Protein AF-A0A7S2ADD3-F1 (afdb_monomer_lite)

InterPro domains:
  IPR003107 HAT (Half-A-TPR) repeat [SM00386] (28-60)
  IPR011990 Tetratricopeptide-like helical domain superfamily [G3DSA:1.25.40.10] (1-109)
  IPR011990 Tetratricopeptide-like helical domain superfamily [SSF48452] (5-63)
  IPR013949 U3 small nucleolar RNA-associated protein 6 [PTHR23271] (2-64)

Sequence (133 aa):
YVLLKAVRVHPREVTFWLLSADRELRCGHFSAARTLLTRALRCEPRNVKLWTEYFRLEMQVAQRRLQMSTVGFQDGPDATKEGTTVWAPARLLLRRGLRRLAARPEACAGLLSVGASCVHQAKAVGVRGGLDE

Secondary structure (DSSP, 8-state):
-HHHHHHHH-TT-HHHHHHHHHHHHHTT-HHHHHHHHHHHHHH-TT-HHHHHHHHHHHHHHHHHHHHHHHTT----TT--STTTSTTHHHHHHHHHHHHHHTT-HHHHHHHHHHHHHHHHHHHHHHGGGSS--

pLDDT: mean 73.89, std 17.21, range [33.66, 92.56]

Organism: NCBI:txid327968

Foldseek 3Di:
DVLVVVCVVPVLDVVSLVVVLVVCVVVVNLVVSLVSLVSSCVNPVQDLVSLQVNLVSLLVQLVVVLVVVVVDDDDPPPCPPPPPPSCVVSVVSLVSSCVSNVVPVVSNVSSVVSVVVSVVVVVVSVVVVPPPD

Radius of gyration: 16.73 Å; chains: 1; bounding box: 37×26×49 Å

Structure (mmCIF, N/CA/C/O backbone):
data_AF-A0A7S2ADD3-F1
#
_entry.id   AF-A0A7S2ADD3-F1
#
loop_
_atom_site.group_PDB
_atom_site.id
_atom_site.type_symbol
_atom_site.label_atom_id
_atom_site.label_alt_id
_atom_site.label_comp_id
_atom_site.label_asym_id
_atom_site.label_entity_id
_atom_site.label_seq_id
_atom_site.pdbx_PDB_ins_code
_atom_site.Cartn_x
_atom_site.Cartn_y
_atom_site.Cartn_z
_atom_site.occupancy
_atom_site.B_iso_or_equiv
_atom_site.auth_seq_id
_atom_site.auth_comp_id
_atom_site.auth_asym_id
_atom_site.auth_atom_id
_atom_site.pdbx_PDB_model_num
ATOM 1 N N . TYR A 1 1 ? -9.964 -8.896 -13.284 1.00 61.97 1 TYR A N 1
ATOM 2 C CA . TYR A 1 1 ? -8.676 -9.619 -13.399 1.00 61.97 1 TYR A CA 1
ATOM 3 C C . TYR A 1 1 ? -7.705 -9.072 -14.450 1.00 61.97 1 TYR A C 1
ATOM 5 O O . TYR A 1 1 ? -6.544 -9.459 -14.407 1.00 61.97 1 TYR A O 1
ATOM 13 N N . VAL A 1 2 ? -8.110 -8.166 -15.353 1.00 82.69 2 VAL A N 1
ATOM 14 C CA . VAL A 1 2 ? -7.213 -7.617 -16.395 1.00 82.69 2 VAL A CA 1
ATOM 15 C C . VAL A 1 2 ? -6.007 -6.872 -15.800 1.00 82.69 2 VAL A C 1
ATOM 17 O O . VAL A 1 2 ? -4.879 -7.128 -16.203 1.00 82.69 2 VAL A O 1
ATOM 20 N N . LEU A 1 3 ? -6.210 -6.054 -14.760 1.00 81.94 3 LEU A N 1
ATOM 21 C CA . LEU A 1 3 ? -5.131 -5.285 -14.118 1.00 81.94 3 LEU A CA 1
ATOM 22 C C . LEU A 1 3 ? -4.061 -6.163 -13.449 1.00 81.94 3 LEU A C 1
ATOM 24 O O . LEU A 1 3 ? -2.871 -5.928 -13.618 1.00 81.94 3 LEU A O 1
ATOM 28 N N . LEU A 1 4 ? -4.463 -7.239 -12.765 1.00 82.62 4 LEU A N 1
ATOM 29 C CA . 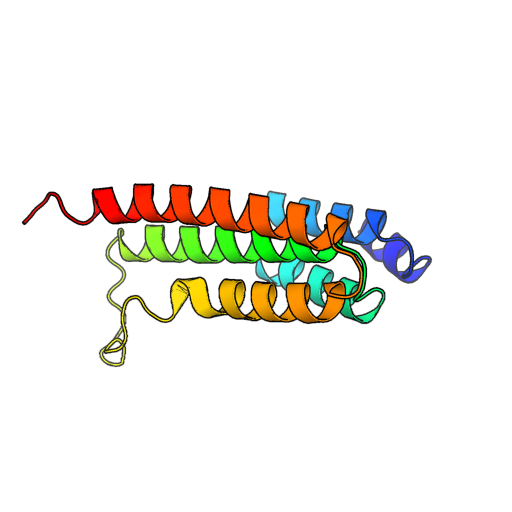LEU A 1 4 ? -3.515 -8.183 -12.160 1.00 82.62 4 LEU A CA 1
ATOM 30 C C . LEU A 1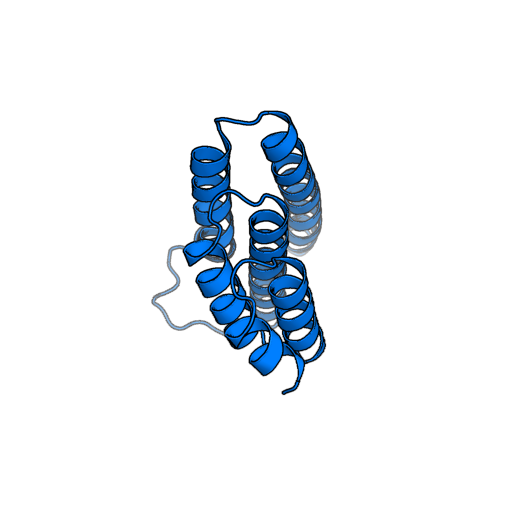 4 ? -2.700 -8.947 -13.210 1.00 82.62 4 LEU A C 1
ATOM 32 O O . LEU A 1 4 ? -1.548 -9.289 -12.954 1.00 82.62 4 LEU A O 1
ATOM 36 N N . LYS A 1 5 ? -3.280 -9.212 -14.389 1.00 85.62 5 LYS A N 1
ATOM 37 C CA . LYS A 1 5 ? -2.531 -9.768 -15.522 1.00 85.62 5 LYS A CA 1
ATOM 38 C C . LYS A 1 5 ? -1.529 -8.739 -16.055 1.00 85.62 5 LYS A C 1
ATOM 40 O O . LYS A 1 5 ? -0.373 -9.094 -16.245 1.00 85.62 5 LYS A O 1
ATOM 45 N N . ALA A 1 6 ? -1.931 -7.474 -16.198 1.00 84.69 6 ALA A N 1
ATOM 46 C CA . ALA A 1 6 ? -1.045 -6.394 -16.642 1.00 84.69 6 ALA A CA 1
ATOM 47 C C . ALA A 1 6 ? 0.169 -6.207 -15.714 1.00 84.69 6 ALA A C 1
ATOM 49 O O . ALA A 1 6 ? 1.291 -6.090 -16.197 1.00 84.69 6 ALA A O 1
ATOM 50 N N . VAL A 1 7 ? -0.031 -6.295 -14.395 1.00 87.31 7 VAL A N 1
ATOM 51 C CA . VAL A 1 7 ? 1.049 -6.243 -13.394 1.00 87.31 7 VAL A CA 1
ATOM 52 C C . VAL A 1 7 ? 2.068 -7.380 -13.559 1.00 87.31 7 VAL A C 1
ATOM 54 O O . VAL A 1 7 ? 3.256 -7.180 -13.319 1.00 87.31 7 VAL A O 1
ATOM 57 N N . ARG A 1 8 ? 1.635 -8.580 -13.972 1.00 84.19 8 ARG A N 1
ATOM 58 C CA . ARG A 1 8 ? 2.552 -9.710 -14.211 1.00 84.19 8 ARG A CA 1
ATOM 59 C C . ARG A 1 8 ? 3.433 -9.487 -15.436 1.00 84.19 8 ARG A C 1
ATOM 61 O O . ARG A 1 8 ? 4.584 -9.902 -15.421 1.00 84.19 8 ARG A O 1
ATOM 68 N N . VAL A 1 9 ? 2.886 -8.851 -16.471 1.00 87.88 9 VAL A N 1
ATOM 69 C CA . VAL A 1 9 ? 3.618 -8.546 -17.709 1.00 87.88 9 VAL A CA 1
ATOM 70 C C . VAL A 1 9 ? 4.550 -7.347 -17.505 1.00 87.88 9 VAL A C 1
ATOM 72 O O . VAL A 1 9 ? 5.693 -7.377 -17.947 1.00 87.88 9 VAL A O 1
ATOM 75 N N . HIS A 1 10 ? 4.102 -6.324 -16.770 1.00 86.00 10 HIS A N 1
ATOM 76 C CA . HIS A 1 10 ? 4.849 -5.085 -16.541 1.00 86.00 10 HIS A CA 1
ATOM 77 C C . HIS A 1 10 ? 4.983 -4.770 -15.038 1.00 86.00 10 HIS A C 1
ATOM 79 O O . HIS A 1 10 ? 4.354 -3.837 -14.538 1.00 86.00 10 HIS A O 1
ATOM 85 N N . PRO A 1 11 ? 5.827 -5.504 -14.286 1.00 83.19 11 PRO A N 1
ATOM 86 C CA . PRO A 1 11 ? 5.927 -5.349 -12.831 1.00 83.19 11 PRO A CA 1
ATOM 87 C C . PRO A 1 11 ? 6.627 -4.056 -12.390 1.00 83.19 11 PRO A C 1
ATOM 89 O O . PRO A 1 11 ? 6.499 -3.660 -11.233 1.00 83.19 11 PRO A O 1
ATOM 92 N N . ARG A 1 12 ? 7.372 -3.405 -13.292 1.00 84.25 12 ARG A N 1
ATOM 93 C CA . ARG A 1 12 ? 8.065 -2.131 -13.033 1.00 84.25 12 ARG A CA 1
ATOM 94 C C . ARG A 1 12 ? 7.145 -0.919 -13.140 1.00 84.25 12 ARG A C 1
ATOM 96 O O . ARG A 1 12 ? 7.457 0.131 -12.588 1.00 84.25 12 ARG A O 1
ATOM 103 N N . GLU A 1 13 ? 6.022 -1.062 -13.838 1.00 89.31 13 GLU A N 1
ATOM 104 C CA . GLU A 1 13 ? 5.107 0.043 -14.072 1.00 89.31 13 GLU A CA 1
ATOM 105 C C . GLU A 1 13 ? 4.201 0.243 -12.851 1.00 89.31 13 GLU A C 1
ATOM 107 O O . GLU A 1 13 ? 3.342 -0.580 -12.523 1.00 89.31 13 GLU A O 1
ATOM 112 N N . VAL A 1 14 ? 4.422 1.348 -12.141 1.00 89.00 14 VAL A N 1
ATOM 113 C CA . VAL A 1 14 ? 3.786 1.616 -10.845 1.00 89.00 14 VAL A CA 1
ATOM 114 C C . VAL A 1 14 ? 2.299 1.939 -10.986 1.00 89.00 14 VAL A C 1
ATOM 116 O O . VAL A 1 14 ? 1.519 1.621 -10.086 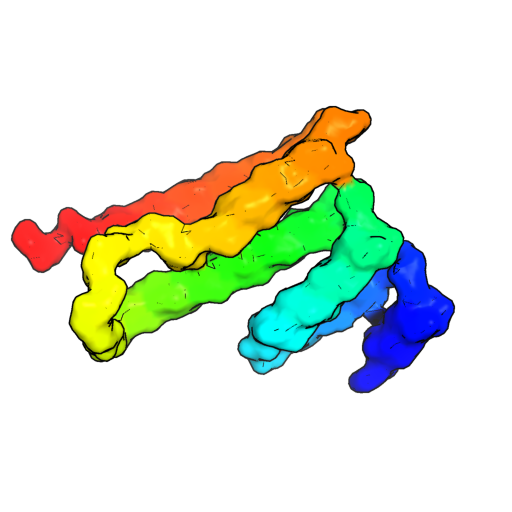1.00 89.00 14 VAL A O 1
ATOM 119 N N . THR A 1 15 ? 1.872 2.505 -12.115 1.00 90.69 15 THR A N 1
ATOM 120 C CA . THR A 1 15 ? 0.457 2.841 -12.346 1.00 90.69 15 THR A CA 1
ATOM 121 C C . THR A 1 15 ? -0.468 1.625 -12.267 1.00 90.69 15 THR A C 1
ATOM 123 O O . THR A 1 15 ? -1.527 1.716 -11.644 1.00 90.69 15 THR A O 1
ATOM 126 N N . PHE A 1 16 ? -0.064 0.462 -12.789 1.00 91.75 16 PHE A N 1
ATOM 127 C CA . PHE A 1 16 ? -0.887 -0.753 -12.709 1.00 91.75 16 PHE A CA 1
ATOM 128 C C . PHE A 1 16 ? -1.055 -1.267 -11.276 1.00 91.75 16 PHE A C 1
ATOM 130 O O . PHE A 1 16 ? -2.131 -1.757 -10.918 1.00 91.75 16 PHE A O 1
ATOM 137 N N . TRP A 1 17 ? -0.022 -1.130 -10.441 1.00 92.25 17 TRP A N 1
ATOM 138 C CA . TRP A 1 17 ? -0.096 -1.477 -9.021 1.00 92.25 17 TRP A CA 1
ATOM 139 C C . TRP A 1 17 ? -1.058 -0.563 -8.268 1.00 92.25 17 TRP A C 1
ATOM 141 O O . TRP A 1 17 ? -1.900 -1.058 -7.519 1.00 92.25 17 TRP A O 1
ATOM 151 N N . LEU A 1 18 ? -0.960 0.748 -8.505 1.00 91.56 18 LEU A N 1
ATOM 152 C CA . LEU A 1 18 ? -1.830 1.747 -7.884 1.00 91.56 18 LEU A CA 1
ATOM 153 C C . LEU A 1 18 ? -3.291 1.526 -8.282 1.00 91.56 18 LEU A C 1
ATOM 155 O O . LEU A 1 18 ? -4.145 1.420 -7.409 1.00 91.56 18 LEU A O 1
ATOM 159 N N . LEU A 1 19 ? -3.569 1.360 -9.578 1.00 92.38 19 LEU A N 1
ATOM 160 C CA . LEU A 1 19 ? -4.925 1.141 -10.084 1.00 92.38 19 LEU A CA 1
ATOM 161 C C . LEU A 1 19 ? -5.531 -0.177 -9.570 1.00 92.38 19 LEU A C 1
ATOM 163 O O . LEU A 1 19 ? -6.720 -0.249 -9.265 1.00 92.38 19 LEU A O 1
ATOM 167 N N . SER A 1 20 ? -4.710 -1.225 -9.439 1.00 91.69 20 SER A N 1
ATOM 168 C CA . SER A 1 20 ? -5.151 -2.496 -8.850 1.00 91.69 20 SER A CA 1
ATOM 169 C C . SER A 1 20 ? -5.480 -2.349 -7.365 1.00 91.69 20 SER A C 1
ATOM 171 O O . SER A 1 20 ? -6.512 -2.848 -6.923 1.00 91.69 20 SER A O 1
ATOM 173 N N . ALA A 1 21 ? -4.621 -1.673 -6.597 1.00 92.00 21 ALA A N 1
ATOM 174 C CA . ALA A 1 21 ? -4.834 -1.453 -5.170 1.00 92.00 21 ALA A CA 1
ATOM 175 C C . ALA A 1 21 ? -6.060 -0.569 -4.908 1.00 92.00 21 ALA A C 1
ATOM 177 O O . ALA A 1 21 ? -6.881 -0.900 -4.059 1.00 92.00 21 ALA A O 1
ATOM 178 N N . ASP A 1 22 ? -6.218 0.503 -5.678 1.00 91.56 22 ASP A N 1
ATOM 179 C CA . ASP A 1 22 ? -7.363 1.403 -5.616 1.00 91.56 22 ASP A CA 1
ATOM 180 C C . ASP A 1 22 ? -8.685 0.678 -5.929 1.00 91.56 22 ASP A C 1
ATOM 182 O O . ASP A 1 22 ? -9.664 0.831 -5.199 1.00 91.56 22 ASP A O 1
ATOM 186 N N . ARG A 1 23 ? -8.706 -0.209 -6.932 1.00 92.56 23 ARG A N 1
ATOM 187 C CA . ARG A 1 23 ? -9.873 -1.063 -7.195 1.00 92.56 23 ARG A CA 1
ATOM 188 C C . ARG A 1 23 ? -10.226 -1.944 -5.994 1.00 92.56 23 ARG A C 1
ATOM 190 O O . ARG A 1 23 ? -11.396 -2.020 -5.634 1.00 92.56 23 ARG A O 1
ATOM 197 N N . GLU A 1 24 ? -9.241 -2.597 -5.375 1.00 90.94 24 GLU A N 1
ATOM 198 C CA . GLU A 1 24 ? -9.482 -3.427 -4.184 1.00 90.94 24 GLU A CA 1
ATOM 199 C C . GLU A 1 24 ? -9.961 -2.592 -2.986 1.00 90.94 24 GLU A C 1
ATOM 201 O O . GLU A 1 24 ? -10.831 -3.040 -2.240 1.00 90.94 24 GLU A O 1
ATOM 206 N N . LEU A 1 25 ? -9.465 -1.359 -2.830 1.00 89.62 25 LEU A N 1
ATOM 207 C CA . LEU A 1 25 ? -9.941 -0.425 -1.806 1.00 89.62 25 LEU A CA 1
ATOM 208 C C . LEU A 1 25 ? -11.404 -0.025 -2.025 1.00 89.62 25 LEU A C 1
ATOM 210 O O . LEU A 1 25 ? -12.177 -0.036 -1.069 1.00 89.62 25 LEU A O 1
ATOM 214 N N . ARG A 1 26 ? -11.814 0.258 -3.270 1.00 89.62 26 ARG A N 1
ATOM 215 C CA . ARG A 1 26 ? -13.223 0.545 -3.605 1.00 89.62 26 ARG A CA 1
ATOM 216 C C . ARG A 1 26 ? -14.141 -0.647 -3.330 1.00 89.62 26 ARG A C 1
ATOM 218 O O . ARG A 1 26 ? -15.284 -0.450 -2.937 1.00 89.62 26 ARG A O 1
ATOM 225 N N . CYS A 1 27 ? -13.640 -1.872 -3.495 1.00 88.94 27 CYS A N 1
ATOM 226 C CA . CYS A 1 27 ? -14.358 -3.094 -3.123 1.00 88.94 27 CYS A CA 1
ATOM 227 C C . CYS A 1 27 ? -14.345 -3.381 -1.608 1.00 88.94 27 CYS A C 1
ATOM 229 O O . CYS A 1 27 ? -14.986 -4.329 -1.168 1.00 88.94 27 CYS A O 1
ATOM 231 N N . GLY A 1 28 ? -13.620 -2.598 -0.801 1.00 87.00 28 GLY A N 1
ATOM 232 C CA . GLY A 1 28 ? -13.489 -2.814 0.642 1.00 87.00 28 GLY A CA 1
ATOM 233 C C . GLY A 1 28 ? -12.500 -3.919 1.038 1.00 87.00 28 GLY A C 1
ATOM 234 O O . GLY A 1 28 ? -12.424 -4.284 2.213 1.00 87.00 28 GLY A O 1
ATOM 235 N N . HIS A 1 29 ? -11.705 -4.444 0.103 1.00 90.31 29 HIS A N 1
ATOM 236 C CA . HIS A 1 29 ? -10.730 -5.509 0.351 1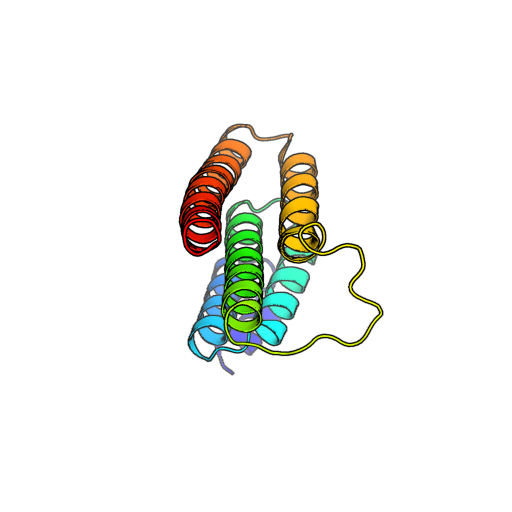.00 90.31 29 HIS A CA 1
ATOM 237 C C . HIS A 1 29 ? -9.363 -4.959 0.799 1.00 90.31 29 HIS A C 1
ATOM 239 O O . HIS A 1 29 ? -8.352 -5.054 0.095 1.00 90.31 29 HIS A O 1
ATOM 245 N N . PHE A 1 30 ? -9.292 -4.415 2.017 1.00 88.50 30 PHE A N 1
ATOM 246 C CA . PHE A 1 30 ? -8.061 -3.809 2.556 1.00 88.50 30 PHE A CA 1
ATOM 247 C C . PHE A 1 30 ? -6.873 -4.785 2.650 1.00 88.50 30 PHE A C 1
ATOM 249 O O . PHE A 1 30 ? -5.726 -4.392 2.437 1.00 88.50 30 PHE A O 1
ATOM 256 N N . SER A 1 31 ? -7.121 -6.067 2.938 1.00 88.31 31 SER A N 1
ATOM 257 C CA . SER A 1 31 ? -6.082 -7.108 3.020 1.00 88.31 31 SER A CA 1
ATOM 258 C C . SER A 1 31 ? -5.447 -7.414 1.656 1.00 88.31 31 SER A C 1
ATOM 260 O O . SER A 1 31 ? -4.220 -7.544 1.547 1.00 88.31 31 SER A O 1
ATOM 262 N N . ALA A 1 32 ? -6.266 -7.477 0.603 1.00 89.12 32 ALA A N 1
ATOM 263 C CA . ALA A 1 32 ? -5.815 -7.671 -0.771 1.00 89.12 32 ALA A CA 1
ATOM 264 C C . ALA A 1 32 ? -5.011 -6.456 -1.253 1.00 89.12 32 ALA A C 1
ATOM 266 O O . ALA A 1 32 ? -3.887 -6.617 -1.739 1.00 89.12 32 ALA A O 1
ATOM 267 N N . ALA A 1 33 ? -5.523 -5.243 -1.020 1.00 90.81 33 ALA A N 1
ATOM 268 C CA . ALA A 1 33 ? -4.823 -4.001 -1.341 1.00 90.81 33 ALA A CA 1
ATOM 269 C C . ALA A 1 33 ? -3.471 -3.887 -0.604 1.00 90.81 33 ALA A C 1
ATOM 271 O O . ALA A 1 33 ? -2.455 -3.563 -1.226 1.00 90.81 33 ALA A O 1
ATOM 272 N N . ARG A 1 34 ? -3.408 -4.264 0.685 1.00 91.75 34 ARG A N 1
ATOM 273 C CA . ARG A 1 34 ? -2.155 -4.312 1.465 1.00 91.75 34 ARG A CA 1
ATOM 274 C C . ARG A 1 34 ? -1.135 -5.260 0.837 1.00 91.75 34 ARG A C 1
ATOM 276 O O . ARG A 1 34 ? 0.044 -4.919 0.715 1.00 91.75 34 ARG A O 1
ATOM 283 N N . THR A 1 35 ? -1.582 -6.440 0.412 1.00 91.56 35 THR A N 1
ATOM 284 C CA . THR A 1 35 ? -0.718 -7.444 -0.225 1.00 91.56 35 THR A CA 1
ATOM 285 C C . THR A 1 35 ? -0.196 -6.952 -1.576 1.00 91.56 35 THR A C 1
ATOM 287 O O . THR A 1 35 ? 0.988 -7.130 -1.875 1.00 91.56 35 THR A O 1
ATOM 290 N N . LEU A 1 36 ? -1.041 -6.296 -2.377 1.00 91.69 36 LEU A N 1
ATOM 291 C CA . LEU A 1 36 ? -0.649 -5.710 -3.662 1.00 91.69 36 LEU A CA 1
ATOM 292 C C . LEU A 1 36 ? 0.389 -4.601 -3.491 1.00 91.69 36 LEU A C 1
ATOM 294 O O . LEU A 1 36 ? 1.436 -4.654 -4.133 1.00 91.69 36 LEU A O 1
ATOM 298 N N . LEU A 1 37 ? 0.157 -3.655 -2.581 1.00 91.25 37 LEU A N 1
ATOM 299 C CA . LEU A 1 37 ? 1.097 -2.562 -2.317 1.00 91.25 37 LEU A CA 1
ATOM 300 C C . LEU A 1 37 ? 2.410 -3.068 -1.706 1.00 91.25 37 LEU A C 1
ATOM 302 O 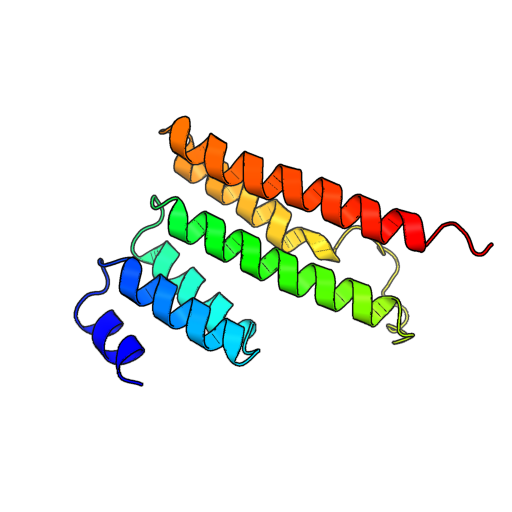O . LEU A 1 37 ? 3.485 -2.606 -2.081 1.00 91.25 37 LEU A O 1
ATOM 306 N N . THR A 1 38 ? 2.360 -4.089 -0.845 1.00 91.19 38 THR A N 1
ATOM 307 C CA . THR A 1 38 ? 3.575 -4.731 -0.315 1.00 91.19 38 THR A CA 1
ATOM 308 C C . THR A 1 38 ? 4.404 -5.372 -1.428 1.00 91.19 38 THR A C 1
ATOM 310 O O . THR A 1 38 ? 5.632 -5.278 -1.406 1.00 91.19 38 THR A O 1
ATOM 313 N N . ARG A 1 39 ? 3.760 -6.017 -2.410 1.00 91.69 39 ARG A N 1
ATOM 314 C CA . ARG A 1 39 ? 4.446 -6.572 -3.589 1.00 91.69 39 ARG A CA 1
ATOM 315 C C . ARG A 1 39 ? 5.027 -5.463 -4.464 1.00 91.69 39 ARG A C 1
ATOM 317 O O . ARG A 1 39 ? 6.203 -5.541 -4.804 1.00 91.69 39 ARG A O 1
ATOM 324 N N . ALA A 1 40 ? 4.262 -4.406 -4.725 1.00 91.00 40 ALA A N 1
ATOM 325 C CA . ALA A 1 40 ? 4.731 -3.246 -5.478 1.00 91.00 40 ALA A CA 1
ATOM 326 C C . ALA A 1 40 ? 5.983 -2.614 -4.840 1.00 91.00 40 ALA A C 1
ATOM 328 O O . ALA A 1 40 ? 6.959 -2.340 -5.530 1.00 91.00 40 ALA A O 1
ATOM 329 N N . LEU A 1 41 ? 6.009 -2.478 -3.509 1.00 89.75 41 LEU A N 1
ATOM 330 C CA . LEU A 1 41 ? 7.158 -1.960 -2.755 1.00 89.75 41 LEU A CA 1
ATOM 331 C C . LEU A 1 41 ? 8.381 -2.892 -2.742 1.00 89.75 41 LEU A C 1
ATOM 333 O O . LEU A 1 41 ? 9.481 -2.437 -2.418 1.00 89.75 41 LEU A O 1
ATOM 337 N N . ARG A 1 42 ? 8.218 -4.189 -3.041 1.00 88.75 42 ARG A N 1
ATOM 338 C CA . ARG A 1 42 ? 9.354 -5.101 -3.272 1.00 88.75 42 ARG A CA 1
ATOM 339 C C . ARG A 1 42 ? 9.967 -4.872 -4.650 1.00 88.75 42 ARG A C 1
ATOM 341 O O . ARG A 1 42 ? 11.182 -4.963 -4.765 1.00 88.75 42 ARG A O 1
ATOM 348 N N . CYS A 1 43 ? 9.142 -4.569 -5.652 1.00 88.38 43 CYS A N 1
ATOM 349 C CA . CYS A 1 43 ? 9.596 -4.261 -7.006 1.00 88.38 43 CYS A CA 1
ATOM 350 C C . CYS A 1 43 ? 10.254 -2.879 -7.077 1.00 88.38 43 CYS A C 1
ATOM 352 O O . CYS A 1 43 ? 11.383 -2.779 -7.541 1.00 88.38 43 CYS A O 1
ATOM 354 N N . GLU A 1 44 ? 9.581 -1.841 -6.571 1.00 86.81 44 GLU A N 1
ATOM 355 C CA . GLU A 1 44 ? 10.062 -0.459 -6.629 1.00 86.81 44 GLU A CA 1
ATOM 356 C C . GLU A 1 44 ? 9.978 0.222 -5.247 1.00 86.81 44 GLU A C 1
ATOM 358 O O . GLU A 1 44 ? 9.036 0.961 -4.944 1.00 86.81 44 GLU A O 1
ATOM 363 N N . PRO A 1 45 ? 10.968 -0.004 -4.362 1.00 84.94 45 PRO A N 1
ATOM 364 C CA . PRO A 1 45 ? 10.948 0.517 -2.996 1.00 84.94 45 PRO A CA 1
ATOM 365 C C . PRO A 1 45 ? 11.186 2.029 -2.905 1.00 84.94 45 PRO A C 1
ATOM 367 O O . PRO A 1 45 ? 11.050 2.581 -1.812 1.00 84.94 45 PRO A O 1
ATOM 370 N N . ARG A 1 46 ? 11.588 2.686 -3.999 1.00 82.25 46 ARG A N 1
ATOM 371 C CA . ARG A 1 46 ? 11.940 4.115 -4.039 1.00 82.25 46 ARG A CA 1
ATOM 372 C C . ARG A 1 46 ? 10.809 5.001 -4.561 1.00 82.25 46 ARG A C 1
ATOM 374 O O . ARG A 1 46 ? 10.953 6.221 -4.558 1.00 82.25 46 ARG A O 1
ATOM 381 N N . ASN A 1 47 ? 9.689 4.429 -5.005 1.00 86.38 47 ASN A N 1
ATOM 382 C CA . ASN A 1 47 ? 8.593 5.229 -5.537 1.00 86.38 47 ASN A CA 1
ATOM 383 C C . ASN A 1 47 ? 7.729 5.814 -4.412 1.00 86.38 47 ASN A C 1
ATOM 385 O O . ASN A 1 47 ? 7.092 5.090 -3.649 1.00 86.38 47 ASN A O 1
ATOM 389 N N . VAL A 1 48 ? 7.675 7.143 -4.354 1.00 85.44 48 VAL A N 1
ATOM 390 C CA . VAL A 1 48 ? 6.916 7.913 -3.358 1.00 85.44 48 VAL A CA 1
ATOM 391 C C . VAL A 1 48 ? 5.428 7.600 -3.410 1.00 85.44 48 VAL A C 1
ATOM 393 O O . VAL A 1 48 ? 4.815 7.392 -2.371 1.00 85.44 48 VAL A O 1
ATOM 396 N N . LYS A 1 49 ? 4.851 7.505 -4.615 1.00 87.25 49 LYS A N 1
ATOM 397 C CA . LYS A 1 49 ? 3.407 7.306 -4.798 1.00 87.25 49 LYS A CA 1
ATOM 398 C C . LYS A 1 49 ? 2.940 5.993 -4.166 1.00 87.25 49 LYS A C 1
ATOM 400 O O . LYS A 1 49 ? 1.895 5.965 -3.529 1.00 87.25 49 LYS A O 1
ATOM 405 N N . LEU A 1 50 ? 3.747 4.930 -4.267 1.00 89.06 50 LEU A N 1
ATOM 406 C CA . LEU A 1 50 ? 3.459 3.647 -3.614 1.00 89.06 50 LEU A CA 1
ATOM 407 C C . LEU A 1 50 ? 3.467 3.762 -2.091 1.00 89.06 50 LEU A C 1
ATOM 409 O O . LEU A 1 50 ? 2.583 3.218 -1.435 1.00 89.06 50 LEU A O 1
ATOM 413 N N . TRP A 1 51 ? 4.447 4.469 -1.526 1.00 88.56 51 TRP A N 1
ATOM 414 C CA . TRP A 1 51 ? 4.501 4.700 -0.083 1.00 88.56 51 TRP A CA 1
ATOM 415 C C . TRP A 1 51 ? 3.321 5.536 0.405 1.00 88.56 51 TRP A C 1
ATOM 417 O O . TRP A 1 51 ? 2.755 5.215 1.448 1.00 88.56 51 TRP A O 1
ATOM 427 N N . THR A 1 52 ? 2.927 6.561 -0.352 1.00 86.44 52 THR A N 1
ATOM 428 C CA . THR A 1 52 ? 1.801 7.431 -0.004 1.00 86.44 52 THR A CA 1
ATOM 429 C C . THR A 1 52 ? 0.482 6.667 -0.005 1.00 86.44 52 THR A C 1
ATOM 431 O O . THR A 1 52 ? -0.257 6.742 0.976 1.00 86.44 52 THR A O 1
ATOM 434 N N . GLU A 1 53 ? 0.207 5.876 -1.046 1.00 88.81 53 GLU A N 1
ATOM 435 C CA . GLU A 1 53 ? -1.007 5.051 -1.085 1.00 88.81 53 GLU A CA 1
ATOM 436 C C . GLU A 1 53 ? -1.002 3.961 -0.012 1.00 88.81 53 GLU A C 1
ATOM 438 O O . GLU A 1 53 ? -2.029 3.686 0.608 1.00 88.81 53 GLU A O 1
ATOM 443 N N . TYR A 1 54 ? 0.160 3.374 0.280 1.00 88.88 54 TYR A N 1
ATOM 444 C CA . TYR A 1 54 ? 0.261 2.374 1.338 1.00 88.88 54 TYR A CA 1
ATOM 445 C C . TYR A 1 54 ? 0.015 2.960 2.727 1.00 88.88 54 TYR A C 1
ATOM 447 O O . TYR A 1 54 ? -0.685 2.363 3.544 1.00 88.88 54 TYR A O 1
ATOM 455 N N . PHE A 1 55 ? 0.529 4.162 2.976 1.00 86.44 55 PHE A N 1
ATOM 456 C CA . PHE A 1 55 ? 0.244 4.893 4.202 1.00 86.44 55 PHE A CA 1
ATOM 457 C C . PHE A 1 55 ? -1.243 5.263 4.303 1.00 86.44 55 PHE A C 1
ATOM 459 O O . PHE A 1 55 ? -1.858 5.020 5.341 1.00 86.44 55 PHE A O 1
ATOM 466 N N . ARG A 1 56 ? -1.852 5.763 3.219 1.00 85.25 56 ARG A N 1
ATOM 467 C CA . ARG A 1 56 ? -3.292 6.073 3.155 1.00 85.25 56 ARG A CA 1
ATOM 468 C C . ARG A 1 56 ? -4.157 4.844 3.461 1.00 85.25 56 ARG A C 1
ATOM 470 O O . ARG A 1 56 ? -5.121 4.961 4.217 1.00 85.25 56 ARG A O 1
ATOM 477 N N . LEU A 1 57 ? -3.797 3.673 2.933 1.00 88.00 57 LEU A N 1
ATOM 478 C CA . LEU A 1 57 ? -4.483 2.411 3.227 1.00 88.00 57 LEU A CA 1
ATOM 479 C C . LEU A 1 57 ? -4.447 2.081 4.721 1.00 88.00 57 LEU A C 1
ATOM 481 O O . LEU A 1 57 ? -5.489 1.816 5.319 1.00 88.00 57 LEU A O 1
ATOM 485 N N . GLU A 1 58 ? -3.264 2.093 5.338 1.00 86.06 58 GLU A N 1
ATOM 486 C CA . GLU A 1 58 ? -3.130 1.777 6.767 1.00 86.06 58 GLU A CA 1
ATOM 487 C C . GLU A 1 58 ? -3.889 2.764 7.644 1.00 86.06 58 GLU A C 1
ATOM 489 O O . GLU A 1 58 ? -4.459 2.379 8.664 1.00 86.06 58 GLU A O 1
ATOM 494 N N . MET A 1 59 ? -3.945 4.022 7.212 1.00 81.12 59 MET A N 1
ATOM 495 C CA . MET A 1 59 ? -4.707 5.052 7.894 1.00 81.12 59 MET A CA 1
ATOM 496 C C . MET A 1 59 ? -6.211 4.761 7.878 1.00 81.12 59 MET A C 1
ATOM 498 O O . MET A 1 59 ? -6.856 4.833 8.922 1.00 81.12 59 MET A O 1
ATOM 502 N N . GLN A 1 60 ? -6.766 4.361 6.732 1.00 83.00 60 GLN A N 1
ATOM 503 C CA . GLN A 1 60 ? -8.177 3.969 6.632 1.00 83.00 60 GLN A CA 1
ATOM 504 C C . GLN A 1 60 ? -8.495 2.732 7.481 1.00 83.00 60 GLN A C 1
ATOM 506 O O . GLN A 1 60 ? -9.539 2.678 8.131 1.00 83.00 60 GLN A O 1
ATOM 511 N N . VAL A 1 61 ? -7.589 1.749 7.512 1.00 83.88 61 VAL A N 1
ATOM 512 C CA . VAL A 1 61 ? -7.746 0.543 8.342 1.00 83.88 61 VAL A CA 1
ATOM 513 C C . VAL A 1 61 ? -7.748 0.902 9.826 1.00 83.88 61 VAL A C 1
ATOM 515 O O . VAL A 1 61 ? -8.597 0.423 10.574 1.00 83.88 61 VAL A O 1
ATOM 518 N N . ALA A 1 62 ? -6.818 1.750 10.254 1.00 79.88 62 ALA A N 1
ATOM 519 C CA . ALA A 1 62 ? -6.734 2.207 11.632 1.00 79.88 62 ALA A CA 1
ATOM 520 C C . ALA A 1 62 ? -7.948 3.063 12.030 1.00 79.88 62 ALA A C 1
ATOM 522 O O . ALA A 1 62 ? -8.525 2.832 13.089 1.00 79.88 62 ALA A O 1
ATOM 523 N N . GLN A 1 63 ? -8.417 3.962 11.160 1.00 77.88 63 GLN A N 1
ATOM 524 C CA . GLN A 1 63 ? -9.637 4.737 11.399 1.00 77.88 63 GLN A CA 1
ATOM 525 C C . GLN A 1 63 ? -10.874 3.840 11.521 1.00 77.88 63 GLN A C 1
ATOM 527 O O . GLN A 1 63 ? -11.674 4.031 12.432 1.00 77.88 63 GLN A O 1
ATOM 532 N N . ARG A 1 64 ? -11.019 2.834 10.649 1.00 78.56 64 ARG A N 1
ATOM 533 C CA . ARG A 1 64 ? -12.118 1.863 10.739 1.00 78.56 64 ARG A CA 1
ATOM 534 C C . ARG A 1 64 ? -12.063 1.071 12.045 1.00 78.56 64 ARG A C 1
ATOM 536 O O . ARG A 1 64 ? -13.101 0.855 12.655 1.00 78.56 64 ARG A O 1
ATOM 543 N N . ARG A 1 65 ? -10.867 0.660 12.485 1.00 74.81 65 ARG A N 1
ATOM 544 C CA . ARG A 1 65 ? -10.686 -0.013 13.782 1.00 74.81 65 ARG A CA 1
ATOM 545 C C . ARG A 1 65 ? -11.126 0.872 14.943 1.00 74.81 65 ARG A C 1
ATOM 547 O O . ARG A 1 65 ? -11.822 0.380 15.813 1.00 74.81 65 ARG A O 1
ATOM 554 N N . LEU A 1 66 ? -10.779 2.160 14.916 1.00 72.88 66 LEU A N 1
ATOM 555 C CA . LEU A 1 66 ? -11.218 3.110 15.943 1.00 72.88 66 LEU A CA 1
ATOM 556 C C . LEU A 1 66 ? -12.733 3.322 15.936 1.00 72.88 66 LEU A C 1
ATOM 558 O O . LEU A 1 66 ? -13.356 3.328 16.987 1.00 72.88 66 LEU A O 1
ATOM 562 N N . GLN A 1 67 ? -13.341 3.464 14.757 1.00 69.56 67 GLN A N 1
ATOM 563 C CA . GLN A 1 67 ? -14.800 3.554 14.654 1.00 69.56 67 GLN A CA 1
ATOM 564 C C . GLN A 1 67 ? -15.471 2.300 15.219 1.00 69.56 67 GLN A C 1
ATOM 566 O O . GLN A 1 67 ? -16.481 2.404 15.902 1.00 69.56 67 GLN A O 1
ATOM 571 N N . MET A 1 68 ? -14.891 1.124 14.971 1.00 61.84 68 MET A N 1
ATOM 572 C CA . MET A 1 68 ? -15.406 -0.135 15.497 1.00 61.84 68 MET A CA 1
ATOM 573 C C . MET A 1 68 ? -15.213 -0.265 17.013 1.00 61.84 68 MET A C 1
ATOM 575 O O . MET A 1 68 ? -16.108 -0.774 17.669 1.00 61.84 68 MET A O 1
ATOM 579 N N . SER A 1 69 ? -14.118 0.250 17.587 1.00 59.84 69 SER A N 1
ATOM 580 C CA . SER A 1 69 ? -13.951 0.287 19.049 1.00 59.84 69 SER A CA 1
ATOM 581 C C . SER A 1 69 ? -14.926 1.255 19.726 1.00 59.84 69 SER A C 1
ATOM 583 O O . SER A 1 69 ? -15.374 0.986 20.832 1.00 59.84 69 SER A O 1
ATOM 585 N N . THR A 1 70 ? -15.304 2.357 19.066 1.00 57.50 70 THR A N 1
ATOM 586 C CA . THR A 1 70 ? -16.367 3.252 19.564 1.00 57.50 70 THR A CA 1
ATOM 587 C C . THR A 1 70 ? -17.746 2.579 19.518 1.00 57.50 70 THR A C 1
ATOM 589 O O . THR A 1 70 ? -18.599 2.864 20.350 1.00 57.50 70 THR A O 1
ATOM 592 N N . VAL A 1 71 ? -17.962 1.642 18.588 1.00 55.62 71 VAL A N 1
ATOM 593 C CA . VAL A 1 71 ? -19.159 0.786 18.522 1.00 55.62 71 VAL A CA 1
ATOM 594 C C . VAL A 1 71 ? -18.903 -0.517 19.296 1.00 55.62 71 VAL A C 1
ATOM 596 O O . VAL A 1 71 ? -18.889 -1.598 18.723 1.00 55.62 71 VAL A O 1
ATOM 599 N N . GLY A 1 72 ? -18.652 -0.401 20.604 1.00 45.34 72 GLY A N 1
ATOM 600 C CA . GLY A 1 72 ? -18.827 -1.455 21.617 1.00 45.34 72 GLY A CA 1
ATOM 601 C C . GLY A 1 72 ? -18.500 -2.912 21.246 1.00 45.34 72 GLY A C 1
ATOM 602 O O . GLY A 1 72 ? -19.295 -3.795 21.562 1.00 45.34 72 GLY A O 1
ATOM 603 N N . PHE A 1 73 ? -17.359 -3.201 20.614 1.00 41.22 73 PHE A N 1
ATOM 604 C CA . PHE A 1 73 ? -16.823 -4.565 20.571 1.00 41.22 73 PHE A CA 1
ATOM 605 C C . PHE A 1 73 ? -15.897 -4.744 21.777 1.00 41.22 73 PHE A C 1
ATOM 607 O O . PHE A 1 73 ? -14.815 -4.165 21.808 1.00 41.22 73 PHE A O 1
ATOM 614 N N . GLN A 1 74 ? -16.352 -5.487 22.791 1.00 40.69 74 GLN A N 1
ATOM 615 C CA . GLN A 1 74 ? -15.523 -5.832 23.946 1.00 40.69 74 GLN A CA 1
ATOM 616 C C . GLN A 1 74 ? -14.368 -6.721 23.473 1.00 40.69 74 GLN A C 1
ATOM 618 O O . GLN A 1 74 ? -14.566 -7.895 23.157 1.00 40.69 74 GLN A O 1
ATOM 623 N N . ASP A 1 75 ? -13.167 -6.152 23.401 1.00 40.03 75 ASP A N 1
ATOM 624 C CA . ASP A 1 75 ? -11.945 -6.937 23.289 1.00 40.03 75 ASP A CA 1
ATOM 625 C C . ASP A 1 75 ? -11.728 -7.682 24.619 1.00 40.03 75 ASP A C 1
ATOM 627 O O . ASP A 1 75 ? -11.887 -7.126 25.705 1.00 40.03 75 ASP A O 1
ATOM 631 N N . GLY A 1 76 ? -11.411 -8.977 24.535 1.00 36.50 76 GLY A N 1
ATOM 632 C CA . GLY A 1 76 ? -11.089 -9.806 25.698 1.00 36.50 76 GLY A CA 1
ATOM 633 C C . GLY A 1 76 ? -9.881 -9.274 26.495 1.00 36.50 76 GLY A C 1
ATOM 634 O O . GLY A 1 76 ? -9.137 -8.428 25.997 1.00 36.50 76 GLY A O 1
ATOM 635 N N . PRO A 1 77 ? -9.647 -9.793 27.717 1.00 39.38 77 PRO A N 1
ATOM 636 C CA . PRO A 1 77 ? -8.822 -9.179 28.774 1.00 39.38 77 PRO A CA 1
ATOM 637 C C . PRO A 1 77 ? -7.310 -8.992 28.500 1.00 39.38 77 PRO A C 1
ATOM 639 O O . PRO A 1 77 ? -6.571 -8.625 29.411 1.00 39.38 77 PRO A O 1
ATOM 642 N N . ASP A 1 78 ? -6.834 -9.144 27.264 1.00 39.88 78 ASP A N 1
ATOM 643 C CA . ASP A 1 78 ? -5.449 -8.837 26.870 1.00 39.88 78 ASP A CA 1
ATOM 644 C C . ASP A 1 78 ? -5.255 -7.384 26.389 1.00 39.88 78 ASP A C 1
ATOM 646 O O . ASP A 1 78 ? -4.154 -6.968 26.007 1.00 39.88 78 ASP A O 1
ATOM 650 N N . ALA A 1 79 ? -6.310 -6.572 26.429 1.00 43.16 79 ALA A N 1
ATOM 651 C CA . ALA A 1 79 ? -6.300 -5.177 26.016 1.00 43.16 79 ALA A CA 1
ATOM 652 C C . ALA A 1 79 ? -5.784 -4.239 27.135 1.00 43.16 79 ALA A C 1
ATOM 654 O O . ALA A 1 79 ? -6.421 -3.294 27.546 1.00 43.16 79 ALA A O 1
ATOM 655 N N . THR A 1 80 ? -4.575 -4.450 27.660 1.00 39.44 80 THR A N 1
ATOM 656 C CA . THR A 1 80 ? -3.955 -3.519 28.642 1.00 39.44 80 THR A CA 1
ATOM 657 C C . THR A 1 80 ? -2.815 -2.677 28.055 1.00 39.44 80 THR A C 1
ATOM 659 O O . THR A 1 80 ? -1.875 -2.291 28.749 1.00 39.44 80 THR A O 1
ATOM 662 N N . LYS A 1 81 ? -2.900 -2.333 26.756 1.00 46.66 81 LYS A N 1
ATOM 663 C CA . LYS A 1 81 ? -2.062 -1.304 26.079 1.00 46.66 81 LYS A CA 1
ATOM 664 C C . LYS A 1 81 ? -2.871 -0.506 25.045 1.00 46.66 81 LYS A C 1
ATOM 666 O O . LYS A 1 81 ? -2.457 -0.312 23.897 1.00 46.66 81 LYS A O 1
ATOM 671 N N . GLU A 1 82 ? -4.067 -0.102 25.439 1.00 44.56 82 GLU A N 1
ATOM 672 C CA . GLU A 1 82 ? -5.086 0.500 24.580 1.00 44.56 82 GLU A CA 1
ATOM 673 C C . GLU A 1 82 ? -4.682 1.928 24.181 1.00 44.56 82 GLU A C 1
ATOM 675 O O . GLU A 1 82 ? -4.249 2.731 24.998 1.00 44.56 82 GLU A O 1
ATOM 680 N N . GLY A 1 83 ? -4.697 2.231 22.884 1.00 48.06 83 GLY A N 1
ATOM 681 C CA . GLY A 1 83 ? -4.247 3.515 22.321 1.00 48.06 83 GLY A CA 1
ATOM 682 C C . GLY A 1 83 ? -2.894 3.460 21.599 1.00 48.06 83 GLY A C 1
ATOM 683 O O . GLY A 1 83 ? -2.687 4.182 20.620 1.00 48.06 83 GLY A O 1
ATOM 684 N N . THR A 1 84 ? -1.990 2.543 21.970 1.00 46.75 84 THR A N 1
ATOM 685 C CA . THR A 1 84 ? -0.634 2.486 21.372 1.00 46.75 84 THR A CA 1
ATOM 686 C C . THR A 1 84 ? -0.573 1.701 20.048 1.00 46.75 84 THR A C 1
ATOM 688 O O . THR A 1 84 ? 0.335 1.914 19.239 1.00 46.75 84 THR A O 1
ATOM 691 N N . THR A 1 85 ? -1.556 0.843 19.756 1.00 61.34 85 THR A N 1
ATOM 692 C CA . THR A 1 85 ? -1.387 -0.220 18.740 1.00 61.34 85 THR A CA 1
ATOM 693 C C . THR A 1 85 ? -2.147 0.006 17.427 1.00 61.34 85 THR A C 1
ATOM 695 O O . THR A 1 85 ? -1.754 -0.545 16.397 1.00 61.34 85 THR A O 1
ATOM 698 N N . VAL A 1 86 ? -3.187 0.851 17.398 1.00 65.94 86 VAL A N 1
ATOM 699 C CA . VAL A 1 86 ? -4.044 0.998 16.199 1.00 65.94 86 VAL A CA 1
ATOM 700 C C . VAL A 1 86 ? -3.291 1.648 15.033 1.00 65.94 86 VAL A C 1
ATOM 702 O O . VAL A 1 86 ? -3.345 1.163 13.903 1.00 65.94 86 VAL A O 1
ATOM 705 N N . TRP A 1 87 ? -2.502 2.684 15.323 1.00 67.62 87 TRP A N 1
ATOM 706 C CA . TRP A 1 87 ? -1.691 3.412 14.340 1.00 67.62 87 TRP A CA 1
ATOM 707 C C . TRP A 1 87 ? -0.259 2.873 14.188 1.00 67.62 87 TRP A C 1
ATOM 709 O O . TRP A 1 87 ? 0.526 3.413 13.403 1.00 67.62 87 TRP A O 1
ATOM 719 N N . ALA A 1 88 ? 0.121 1.830 14.936 1.00 73.19 88 ALA A N 1
ATOM 720 C CA . ALA A 1 88 ? 1.490 1.308 14.938 1.00 73.19 88 ALA A CA 1
ATOM 721 C C . ALA A 1 88 ? 1.985 0.864 13.541 1.00 73.19 88 ALA A C 1
ATOM 723 O O . ALA A 1 88 ? 3.108 1.238 13.178 1.00 73.19 88 ALA A O 1
ATOM 724 N N . PRO A 1 89 ? 1.178 0.172 12.706 1.00 73.31 89 PRO A N 1
ATOM 725 C CA . PRO A 1 89 ? 1.583 -0.185 11.344 1.00 73.31 89 PRO A CA 1
ATOM 726 C C . PRO A 1 89 ? 1.854 1.044 10.468 1.00 73.31 89 PRO A C 1
ATOM 728 O O . PRO A 1 89 ? 2.908 1.127 9.835 1.00 73.31 89 PRO A O 1
ATOM 731 N N . ALA A 1 90 ? 0.963 2.041 10.497 1.00 72.25 90 ALA A N 1
ATOM 732 C CA . ALA A 1 90 ? 1.119 3.288 9.747 1.00 72.25 90 ALA A CA 1
ATOM 733 C C . ALA A 1 90 ? 2.393 4.045 10.167 1.00 72.25 90 ALA A C 1
ATOM 735 O O . ALA A 1 90 ? 3.182 4.471 9.320 1.00 72.25 90 ALA A O 1
ATOM 736 N N . ARG A 1 91 ? 2.658 4.138 11.478 1.00 73.19 91 ARG A N 1
ATOM 737 C CA . ARG A 1 91 ? 3.859 4.787 12.034 1.00 73.19 91 ARG A CA 1
ATOM 738 C C . ARG A 1 91 ? 5.148 4.086 11.600 1.00 73.19 91 ARG A C 1
ATOM 740 O O . ARG A 1 91 ? 6.113 4.746 11.209 1.00 73.19 91 ARG A O 1
ATOM 747 N N . LEU A 1 92 ? 5.179 2.753 11.654 1.00 78.75 92 LEU A N 1
ATOM 748 C CA . LEU A 1 92 ? 6.336 1.964 11.224 1.00 78.75 92 LEU A CA 1
ATOM 749 C C . LEU A 1 92 ? 6.612 2.162 9.727 1.00 78.75 92 LEU A C 1
ATOM 751 O O . LEU A 1 92 ? 7.767 2.305 9.317 1.00 78.75 92 LEU A O 1
ATOM 755 N N . LEU A 1 93 ? 5.554 2.195 8.917 1.00 80.06 93 LEU A N 1
ATOM 756 C CA . LEU A 1 93 ? 5.655 2.357 7.472 1.00 80.06 93 LEU A CA 1
ATOM 757 C C . LEU A 1 93 ? 6.079 3.757 7.067 1.00 80.06 93 LEU A C 1
ATOM 759 O O . LEU A 1 93 ? 6.926 3.869 6.188 1.00 80.06 93 LEU A O 1
ATOM 763 N N . LEU A 1 94 ? 5.614 4.794 7.762 1.00 78.00 94 LEU A N 1
ATOM 764 C CA . LEU A 1 94 ? 6.117 6.152 7.573 1.00 78.00 94 LEU A CA 1
ATOM 765 C C . LEU A 1 94 ? 7.622 6.220 7.865 1.00 78.00 94 LEU A C 1
ATOM 767 O O . LEU A 1 94 ? 8.399 6.664 7.024 1.00 78.00 94 LEU A O 1
ATOM 771 N N . ARG A 1 95 ? 8.072 5.684 9.010 1.00 79.81 95 ARG A N 1
ATOM 772 C CA . ARG A 1 95 ? 9.508 5.643 9.362 1.00 79.81 95 ARG A CA 1
ATOM 773 C C . ARG A 1 95 ? 10.332 4.826 8.366 1.00 79.81 95 ARG A C 1
ATOM 775 O O . ARG A 1 95 ? 11.509 5.111 8.149 1.00 79.81 95 ARG A O 1
ATOM 782 N N . ARG A 1 96 ? 9.757 3.770 7.788 1.00 83.81 96 ARG A N 1
ATOM 783 C CA . ARG A 1 96 ? 10.418 2.945 6.766 1.00 83.81 96 ARG A CA 1
ATOM 784 C C . ARG A 1 96 ? 10.472 3.655 5.413 1.00 83.81 96 ARG A C 1
ATOM 786 O O . ARG A 1 96 ? 11.519 3.610 4.773 1.00 83.81 96 ARG A O 1
ATOM 793 N N . GLY A 1 97 ? 9.385 4.306 5.010 1.00 79.75 97 GLY A N 1
ATOM 794 C CA . GLY A 1 97 ? 9.286 5.101 3.791 1.00 79.75 97 GLY A CA 1
ATOM 795 C C . GLY A 1 97 ? 10.262 6.270 3.821 1.00 79.75 97 GLY A C 1
ATOM 796 O O . GLY A 1 97 ? 11.099 6.368 2.933 1.00 79.75 97 GLY A O 1
ATOM 797 N N . LEU A 1 98 ? 10.262 7.061 4.898 1.00 78.69 98 LEU A N 1
ATOM 798 C CA . LEU A 1 98 ? 11.189 8.184 5.083 1.00 78.69 98 LEU A CA 1
ATOM 799 C C . LEU A 1 98 ? 12.656 7.745 5.025 1.00 78.69 98 LEU A C 1
ATOM 801 O O . LEU A 1 98 ? 13.443 8.365 4.324 1.00 78.69 98 LEU A O 1
ATOM 805 N N . ARG A 1 99 ? 13.032 6.630 5.670 1.00 81.75 99 ARG A N 1
ATOM 806 C CA . ARG A 1 99 ? 14.407 6.099 5.574 1.00 81.75 99 ARG A CA 1
ATOM 807 C C . ARG A 1 99 ? 14.786 5.671 4.157 1.00 81.75 99 ARG A C 1
ATOM 809 O O . ARG A 1 99 ? 15.921 5.863 3.744 1.00 81.75 99 ARG A O 1
ATOM 816 N N . ARG A 1 100 ? 13.851 5.077 3.413 1.00 79.25 100 ARG A N 1
ATOM 817 C CA . ARG A 1 100 ? 14.084 4.620 2.032 1.00 79.25 100 ARG A CA 1
ATOM 818 C C . ARG A 1 100 ? 14.075 5.759 1.015 1.00 79.25 100 ARG A C 1
ATOM 820 O O . ARG A 1 100 ? 14.682 5.621 -0.042 1.00 79.25 100 ARG A O 1
ATOM 827 N N . LEU A 1 101 ? 13.401 6.857 1.341 1.00 77.31 101 LEU A N 1
ATOM 828 C CA . LEU A 1 101 ? 13.262 8.050 0.509 1.00 77.31 101 LEU A CA 1
ATOM 829 C C . LEU A 1 101 ? 14.189 9.191 0.937 1.00 77.31 101 LEU A C 1
ATOM 831 O O . LEU A 1 101 ? 14.218 10.207 0.258 1.00 77.31 101 LEU A O 1
ATOM 835 N N . ALA A 1 102 ? 14.987 9.010 1.996 1.00 68.25 102 ALA A N 1
ATOM 836 C CA . ALA A 1 102 ? 15.881 10.023 2.563 1.00 68.25 102 ALA A CA 1
ATOM 837 C C . ALA A 1 102 ? 16.861 10.640 1.546 1.00 68.25 102 ALA A C 1
ATOM 839 O O . ALA A 1 102 ? 17.338 11.748 1.750 1.00 68.25 102 ALA A O 1
ATOM 840 N N . ALA A 1 103 ? 17.117 9.963 0.423 1.00 69.12 103 ALA A N 1
ATOM 841 C CA . ALA A 1 103 ? 17.913 10.492 -0.682 1.00 69.12 103 ALA A CA 1
ATOM 842 C C . ALA A 1 103 ? 17.196 11.574 -1.528 1.00 69.12 103 ALA A C 1
ATOM 844 O O . ALA A 1 103 ? 17.817 12.138 -2.424 1.00 69.12 103 ALA A O 1
ATOM 845 N N . ARG A 1 104 ? 15.896 11.843 -1.314 1.00 71.62 104 ARG A N 1
ATOM 846 C CA . ARG A 1 104 ? 15.099 12.813 -2.092 1.00 71.62 104 ARG A CA 1
ATOM 847 C C . ARG A 1 104 ? 14.183 13.648 -1.175 1.00 71.62 104 ARG A C 1
ATOM 849 O O . ARG A 1 104 ? 13.151 13.139 -0.742 1.00 71.62 104 ARG A O 1
ATOM 856 N N . PRO A 1 105 ? 14.489 14.931 -0.909 1.00 69.50 105 PRO A N 1
ATOM 857 C CA . PRO A 1 105 ? 13.697 15.761 0.009 1.00 69.50 105 PRO A CA 1
ATOM 858 C C . PRO A 1 105 ? 12.257 16.015 -0.477 1.00 69.50 105 PRO A C 1
ATOM 860 O O . PRO A 1 105 ? 11.323 15.938 0.319 1.00 69.50 105 PRO A O 1
ATOM 863 N N . GLU A 1 106 ? 12.047 16.184 -1.787 1.00 71.50 106 GLU A N 1
ATOM 864 C CA . GLU A 1 106 ? 10.716 16.375 -2.402 1.00 71.50 106 GLU A CA 1
ATOM 865 C C . GLU A 1 106 ? 9.766 15.189 -2.160 1.00 71.50 106 GLU A C 1
ATOM 867 O O . GLU A 1 106 ? 8.562 15.338 -1.947 1.00 71.50 106 GLU A O 1
ATOM 872 N N . ALA A 1 107 ? 10.322 13.975 -2.137 1.00 69.12 107 ALA A N 1
ATOM 873 C CA . ALA A 1 107 ? 9.578 12.753 -1.852 1.00 69.12 107 ALA A CA 1
ATOM 874 C C . ALA A 1 107 ? 9.086 12.697 -0.401 1.00 69.12 107 ALA A C 1
ATOM 876 O O . ALA A 1 107 ? 7.995 12.196 -0.117 1.00 69.12 107 ALA A O 1
ATOM 877 N N . CYS A 1 108 ? 9.901 13.205 0.522 1.00 69.19 108 CYS A N 1
ATOM 878 C CA . CYS A 1 108 ? 9.571 13.266 1.937 1.00 69.19 108 CYS A CA 1
ATOM 879 C C . CYS A 1 108 ? 8.460 14.288 2.200 1.00 69.19 108 CYS A C 1
ATOM 881 O O . CYS A 1 108 ? 7.573 13.997 2.998 1.00 69.19 108 CYS A O 1
ATOM 883 N N . ALA A 1 109 ? 8.446 15.425 1.496 1.00 74.50 109 ALA A N 1
ATOM 884 C CA . ALA A 1 109 ? 7.419 16.457 1.657 1.00 74.50 109 ALA A CA 1
ATOM 885 C C . ALA A 1 109 ? 5.998 15.919 1.406 1.00 74.50 109 ALA A C 1
ATOM 887 O O . ALA A 1 109 ? 5.101 16.138 2.220 1.00 74.50 109 ALA A O 1
ATOM 888 N N . GLY A 1 110 ? 5.805 15.137 0.337 1.00 74.00 110 GLY A N 1
ATOM 889 C CA . GLY A 1 110 ? 4.506 14.529 0.022 1.00 74.00 110 GLY A CA 1
ATOM 890 C C . GLY A 1 110 ? 4.038 13.488 1.047 1.00 74.00 110 GLY A C 1
ATOM 891 O O . GLY A 1 110 ? 2.851 13.393 1.344 1.00 74.00 110 GLY A O 1
ATOM 892 N N . LEU A 1 111 ? 4.958 12.716 1.631 1.00 73.44 111 LEU A N 1
ATOM 893 C CA . LEU A 1 111 ? 4.614 11.774 2.702 1.00 73.44 111 LEU A CA 1
ATOM 894 C C . LEU A 1 111 ? 4.324 12.476 4.027 1.00 73.44 111 LEU A C 1
ATOM 896 O O . LEU A 1 111 ? 3.432 12.057 4.764 1.00 73.44 111 LEU A O 1
ATOM 900 N N . LEU A 1 112 ? 5.071 13.536 4.331 1.00 76.44 112 LEU A N 1
ATOM 901 C CA . LEU A 1 112 ? 4.888 14.326 5.542 1.00 76.44 112 LEU A CA 1
ATOM 902 C C . LEU A 1 112 ? 3.581 15.119 5.502 1.00 76.44 112 LEU A C 1
ATOM 904 O O . LEU A 1 112 ? 2.901 15.168 6.521 1.00 76.44 112 LEU A O 1
ATOM 908 N N . SER A 1 113 ? 3.184 15.674 4.353 1.00 80.19 113 SER A N 1
ATOM 909 C CA . SER A 1 113 ? 1.907 16.391 4.223 1.00 80.19 113 SER A CA 1
ATOM 910 C C . SER A 1 113 ? 0.708 15.465 4.441 1.00 80.19 113 SER A C 1
ATOM 912 O O . SER A 1 113 ? -0.213 15.804 5.189 1.00 80.19 113 SER A O 1
ATOM 914 N N . VAL A 1 114 ? 0.753 14.252 3.879 1.00 74.56 114 VAL A N 1
ATOM 915 C CA . VAL A 1 114 ? -0.267 13.224 4.127 1.00 74.56 114 VAL A CA 1
ATOM 916 C C . VAL A 1 114 ? -0.238 12.787 5.592 1.00 74.56 114 VAL A C 1
ATOM 918 O O . VAL A 1 114 ? -1.291 12.727 6.222 1.00 74.56 114 VAL A O 1
ATOM 921 N N . GLY A 1 115 ? 0.947 12.567 6.169 1.00 71.12 115 GLY A N 1
ATOM 922 C CA . GLY A 1 115 ? 1.110 12.278 7.595 1.00 71.12 115 GLY A CA 1
ATOM 923 C C . GLY A 1 115 ? 0.542 13.369 8.514 1.00 71.12 115 GLY A C 1
ATOM 924 O O . GLY A 1 115 ? -0.127 13.050 9.495 1.00 71.12 115 GLY A O 1
ATOM 925 N N . ALA A 1 116 ? 0.742 14.646 8.187 1.00 74.06 116 ALA A N 1
ATOM 926 C CA . ALA A 1 116 ? 0.255 15.784 8.964 1.00 74.06 116 ALA A CA 1
ATOM 927 C C . ALA A 1 116 ? -1.275 15.922 8.892 1.00 74.06 116 ALA A C 1
ATOM 929 O O . ALA A 1 116 ? -1.929 16.005 9.933 1.00 74.06 116 ALA A O 1
ATOM 930 N N . SER A 1 117 ? -1.859 15.865 7.688 1.00 70.25 117 SER A N 1
ATOM 931 C CA . SER A 1 117 ? -3.320 15.865 7.494 1.00 70.25 117 SER A CA 1
ATOM 932 C C . SER A 1 117 ? -3.991 14.729 8.279 1.00 70.25 117 SER A C 1
ATOM 934 O O . SER A 1 117 ? -5.013 14.922 8.938 1.00 70.25 117 SER A O 1
ATOM 936 N N . CYS A 1 118 ? -3.338 13.570 8.314 1.00 62.66 118 CYS A N 1
ATOM 937 C CA . CYS A 1 118 ? -3.768 12.407 9.077 1.00 62.66 118 CYS A CA 1
ATOM 938 C C . CYS A 1 118 ? -3.756 12.628 10.600 1.00 62.66 118 CYS A C 1
ATOM 940 O O . CYS A 1 118 ? -4.699 12.228 11.280 1.00 62.66 118 CYS A O 1
ATOM 942 N N . VAL A 1 119 ? -2.729 13.285 11.152 1.00 66.81 119 VAL A N 1
ATOM 943 C CA . VAL A 1 119 ? -2.680 13.631 12.587 1.00 66.81 119 VAL A CA 1
ATOM 944 C C . VAL A 1 119 ? -3.798 14.607 12.955 1.00 66.81 119 VAL A C 1
ATOM 946 O O . VAL A 1 119 ? -4.415 14.453 14.008 1.00 66.81 119 VAL A O 1
ATOM 949 N N . HIS A 1 120 ? -4.105 15.572 12.086 1.00 68.25 120 HIS A N 1
ATOM 950 C CA . HIS A 1 120 ? -5.250 16.465 12.283 1.00 68.25 120 HIS A CA 1
ATOM 951 C C . HIS A 1 120 ? -6.579 15.699 12.299 1.00 68.25 120 HIS A C 1
ATOM 953 O O . HIS A 1 120 ? -7.403 15.920 13.186 1.00 68.25 120 HIS A O 1
ATOM 959 N N . GLN A 1 121 ? -6.762 14.752 11.377 1.00 62.47 121 GLN A N 1
ATOM 960 C CA . GLN A 1 121 ? -7.970 13.929 11.309 1.00 62.47 121 GLN A CA 1
ATOM 961 C C . GLN A 1 121 ? -8.102 12.986 12.519 1.00 62.47 121 GLN A C 1
ATOM 963 O O . GLN A 1 121 ? -9.197 12.819 13.049 1.00 62.47 121 GLN A O 1
ATOM 968 N N . ALA A 1 122 ? -6.991 12.434 13.019 1.00 59.00 122 ALA A N 1
ATOM 969 C CA . ALA A 1 122 ? -6.970 11.622 14.236 1.00 59.00 122 ALA A CA 1
ATOM 970 C C . ALA A 1 122 ? -7.288 12.443 15.499 1.00 59.00 122 ALA A C 1
ATOM 972 O O . ALA A 1 122 ? -8.061 11.984 16.337 1.00 59.00 122 ALA A O 1
ATOM 973 N N . LYS A 1 123 ? -6.759 13.672 15.620 1.00 61.84 123 LYS A N 1
ATOM 974 C CA . LYS A 1 123 ? -7.121 14.596 16.711 1.00 61.84 123 LYS A CA 1
ATOM 975 C C . LYS A 1 123 ? -8.618 14.920 16.696 1.00 61.84 123 LYS A C 1
ATOM 977 O O . LYS A 1 123 ? -9.241 14.902 17.747 1.00 61.84 123 LYS A O 1
ATOM 982 N N . ALA A 1 124 ? -9.211 15.133 15.520 1.00 59.25 124 ALA A N 1
ATOM 983 C CA . ALA A 1 124 ? -10.650 15.384 15.391 1.00 59.25 124 ALA A CA 1
ATOM 984 C C . ALA A 1 124 ? -11.528 14.193 15.830 1.00 59.25 124 ALA A C 1
ATOM 986 O O . ALA A 1 124 ? -12.660 14.396 16.266 1.00 59.25 124 ALA A O 1
ATOM 987 N N . VAL A 1 125 ? -11.018 12.961 15.724 1.00 55.00 125 VAL A N 1
ATOM 988 C CA . VAL A 1 125 ? -11.693 11.753 16.229 1.00 55.00 125 VAL A CA 1
ATOM 989 C C . VAL A 1 125 ? -11.484 11.596 17.738 1.00 55.00 125 VAL A C 1
ATOM 991 O O . VAL A 1 125 ? -12.445 11.323 18.446 1.00 55.00 125 VAL A O 1
ATOM 994 N N . GLY A 1 126 ? -10.269 11.833 18.246 1.00 49.47 126 GLY A N 1
ATOM 995 C CA . GLY A 1 126 ? -9.972 11.774 19.684 1.00 49.47 126 GLY A CA 1
ATOM 996 C C . GLY A 1 126 ? -10.726 12.820 20.514 1.00 49.47 1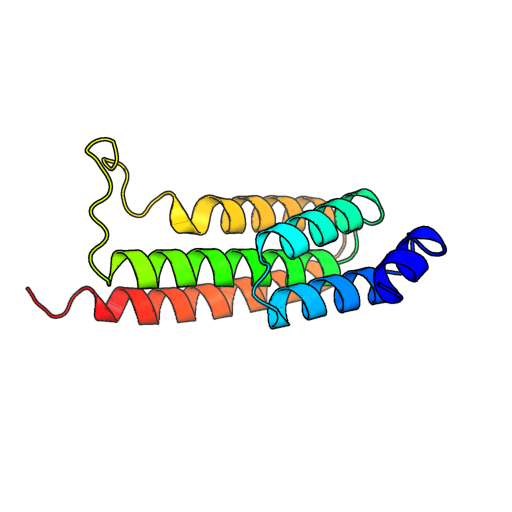26 GLY A C 1
ATOM 997 O O . GLY A 1 126 ? -11.157 12.520 21.618 1.00 49.47 126 GLY A O 1
ATOM 998 N N . VAL A 1 127 ? -10.969 14.014 19.962 1.00 41.88 127 VAL A N 1
ATOM 999 C CA . VAL A 1 127 ? -11.755 15.074 20.628 1.00 41.88 127 VAL A CA 1
ATOM 1000 C C . VAL A 1 127 ? -13.233 14.690 20.806 1.00 41.88 127 VAL A C 1
ATOM 1002 O O . VAL A 1 127 ? -13.873 15.189 21.723 1.00 41.88 127 VAL A O 1
ATOM 1005 N N . ARG A 1 128 ? -13.782 13.770 19.999 1.00 40.03 128 ARG A N 1
ATOM 1006 C CA . ARG A 1 128 ? -15.154 13.261 20.203 1.00 40.03 128 ARG A CA 1
ATOM 1007 C C . ARG A 1 128 ? -15.268 12.200 21.295 1.00 40.03 128 ARG A C 1
ATOM 1009 O O . ARG A 1 128 ? -16.380 11.911 21.697 1.00 40.03 128 ARG A O 1
ATOM 1016 N N . GLY A 1 129 ? -14.158 11.618 21.749 1.00 38.03 129 GLY A N 1
ATOM 1017 C CA . GLY A 1 129 ? -14.155 10.611 22.815 1.00 38.03 129 GLY A CA 1
ATOM 1018 C C . GLY A 1 129 ? -13.896 11.175 24.214 1.00 38.03 129 GLY A C 1
ATOM 1019 O O . GLY A 1 129 ? -13.665 10.391 25.121 1.00 38.03 129 GLY A O 1
ATOM 1020 N N . GLY A 1 130 ? -13.857 12.503 24.380 1.00 33.66 130 GLY A N 1
ATOM 1021 C CA . GLY A 1 130 ? -13.503 13.166 25.644 1.00 33.66 130 GLY A CA 1
ATOM 1022 C C . GLY A 1 130 ? -14.489 14.245 26.094 1.00 33.66 130 GLY A C 1
ATOM 1023 O O . GLY A 1 130 ? -14.076 15.175 26.777 1.00 33.66 130 GLY A O 1
ATOM 1024 N N . LEU A 1 131 ? -15.753 14.170 25.666 1.00 33.84 131 LEU A N 1
ATOM 1025 C CA . LEU A 1 131 ? -16.810 15.114 26.061 1.00 33.84 131 LEU A CA 1
ATOM 1026 C C . LEU A 1 131 ? -18.068 14.433 26.626 1.00 33.84 131 LEU A C 1
ATOM 1028 O O . LEU A 1 131 ? -19.101 15.085 26.697 1.00 33.84 131 LEU A O 1
ATOM 1032 N N . ASP A 1 132 ? -17.973 13.173 27.062 1.00 33.97 132 ASP A N 1
ATOM 1033 C CA . ASP A 1 132 ? -19.085 12.447 27.695 1.00 33.97 132 ASP A CA 1
ATOM 1034 C C . ASP A 1 132 ? -18.647 11.690 28.975 1.00 33.97 132 ASP A C 1
ATOM 1036 O O . ASP A 1 132 ? -19.064 10.554 29.194 1.00 33.97 132 ASP A O 1
ATOM 1040 N N . GLU A 1 133 ? -17.811 12.306 29.822 1.00 34.12 133 GLU A N 1
ATOM 1041 C CA . GLU A 1 133 ? -17.666 11.932 31.247 1.00 34.12 133 GLU A CA 1
ATOM 1042 C C . GLU A 1 133 ? -17.772 13.163 32.153 1.00 34.12 133 GLU A C 1
ATOM 1044 O O . GLU A 1 133 ? -17.155 14.203 31.813 1.00 34.12 133 GLU A O 1
#